Protein AF-A0A924JDE2-F1 (afdb_monomer_lite)

pLDDT: mean 92.5, std 6.13, range [68.25, 96.94]

Sequence (65 aa):
AQVQALQQAFAASESRLNAGSINAVEYNISKTNVDRARASLVQAKYDYVFRIKILDFYQNKPLTF

Foldseek 3Di:
DQLVVLVVVLVVLVVCVVVVNDDPVVNVVSVVSNVVVVVVVVVVVVVVVVVVQVVCVVVVHDRDD

Secondary structure (DSSP, 8-state):
-HHHHHHHHHHHHHHHHHTTSS-HHHHHHHHHHHHHHHHHHHHHHHHHHHHHHHHHHHTT-----

Radius of gyration: 18.77 Å; chains: 1; bounding box: 39×14×50 Å

Structure (mmCIF, N/CA/C/O backbone):
data_AF-A0A924JDE2-F1
#
_entry.id   AF-A0A924JDE2-F1
#
loop_
_atom_site.group_PDB
_atom_site.id
_atom_site.type_symbol
_atom_site.label_atom_id
_atom_site.label_alt_id
_atom_site.label_comp_id
_atom_site.label_asym_id
_atom_site.label_entity_id
_atom_site.label_seq_id
_ato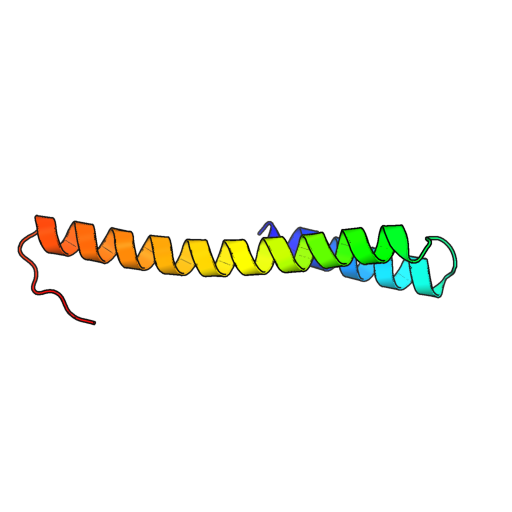m_site.pdbx_PDB_ins_code
_atom_site.Cartn_x
_atom_site.Cartn_y
_atom_site.Cartn_z
_atom_site.occupancy
_atom_site.B_iso_or_equiv
_atom_site.auth_seq_id
_atom_site.auth_comp_id
_atom_site.auth_asym_id
_atom_site.auth_atom_id
_atom_site.pdbx_PDB_model_num
ATOM 1 N N . ALA A 1 1 ? -8.880 -7.905 -5.740 1.00 72.19 1 ALA A N 1
ATOM 2 C CA . ALA A 1 1 ? -8.560 -6.791 -4.811 1.00 72.19 1 ALA A CA 1
ATOM 3 C C . ALA A 1 1 ? -7.398 -5.953 -5.360 1.00 72.19 1 ALA A C 1
ATOM 5 O O . ALA A 1 1 ? -6.536 -6.520 -6.018 1.00 72.19 1 ALA A O 1
ATOM 6 N N . GLN A 1 2 ? -7.348 -4.636 -5.109 1.00 86.81 2 GLN A N 1
ATOM 7 C CA . GLN A 1 2 ? -6.344 -3.707 -5.676 1.00 86.81 2 GLN A CA 1
ATOM 8 C C . GLN A 1 2 ? -4.886 -4.174 -5.497 1.00 86.81 2 GLN A C 1
ATOM 10 O O . GLN A 1 2 ? -4.088 -4.071 -6.425 1.00 86.81 2 GLN A O 1
ATOM 15 N N . VAL A 1 3 ? -4.563 -4.779 -4.347 1.00 91.25 3 VAL A N 1
ATOM 16 C CA . VAL A 1 3 ? -3.241 -5.375 -4.080 1.00 91.25 3 VAL A CA 1
ATOM 17 C C . VAL A 1 3 ? -2.904 -6.486 -5.076 1.00 91.25 3 VAL A C 1
ATOM 19 O O . VAL A 1 3 ? -1.796 -6.517 -5.592 1.00 91.25 3 VAL A O 1
ATOM 22 N N . GLN A 1 4 ? -3.853 -7.369 -5.402 1.00 92.19 4 GLN A N 1
ATOM 23 C CA . GLN A 1 4 ? -3.625 -8.461 -6.357 1.00 92.19 4 GLN A CA 1
ATOM 24 C C . GLN A 1 4 ? -3.371 -7.932 -7.771 1.00 92.19 4 GLN A C 1
ATOM 26 O O . GLN A 1 4 ? -2.471 -8.421 -8.443 1.00 92.19 4 GLN A O 1
ATOM 31 N N . ALA A 1 5 ? -4.118 -6.912 -8.207 1.00 93.31 5 ALA A N 1
ATOM 32 C CA . ALA A 1 5 ? -3.912 -6.299 -9.519 1.00 93.31 5 ALA A CA 1
ATOM 33 C C . ALA A 1 5 ? -2.515 -5.663 -9.627 1.00 93.31 5 ALA A C 1
ATOM 35 O O . ALA A 1 5 ? -1.802 -5.889 -10.602 1.00 93.31 5 ALA A O 1
ATOM 36 N N . LEU A 1 6 ? -2.089 -4.932 -8.592 1.00 93.56 6 LEU A N 1
ATOM 37 C CA . LEU A 1 6 ? -0.761 -4.316 -8.550 1.00 93.56 6 LEU A CA 1
ATOM 38 C C . LEU A 1 6 ? 0.365 -5.343 -8.392 1.00 93.56 6 LEU A C 1
ATOM 40 O O . LEU A 1 6 ? 1.447 -5.142 -8.931 1.00 93.56 6 LEU A O 1
ATOM 44 N N . GLN A 1 7 ? 0.107 -6.466 -7.722 1.00 94.38 7 GLN A N 1
ATOM 45 C CA . GLN A 1 7 ? 1.048 -7.578 -7.629 1.00 94.38 7 GLN A CA 1
ATOM 46 C C . GLN A 1 7 ? 1.265 -8.247 -8.993 1.00 94.38 7 GLN A C 1
ATOM 48 O O . GLN A 1 7 ? 2.404 -8.512 -9.366 1.00 94.38 7 GLN A O 1
ATOM 53 N N . GLN A 1 8 ? 0.192 -8.471 -9.757 1.00 93.81 8 GLN A N 1
ATOM 54 C CA . GLN A 1 8 ? 0.284 -8.993 -11.124 1.00 93.81 8 GLN A CA 1
ATOM 55 C C . GLN A 1 8 ? 0.998 -8.000 -12.052 1.00 93.81 8 GLN A C 1
ATOM 57 O O . GLN A 1 8 ? 1.870 -8.389 -12.827 1.00 93.81 8 GLN A O 1
ATOM 62 N N . ALA A 1 9 ? 0.702 -6.703 -11.927 1.00 92.25 9 ALA A N 1
ATOM 63 C CA . ALA A 1 9 ? 1.404 -5.659 -12.673 1.00 92.25 9 ALA A CA 1
ATOM 64 C C . ALA A 1 9 ? 2.905 -5.605 -12.337 1.00 92.25 9 ALA A C 1
ATOM 66 O O . ALA A 1 9 ? 3.725 -5.412 -13.235 1.00 92.25 9 ALA A O 1
ATOM 67 N N . PHE A 1 10 ? 3.269 -5.809 -11.068 1.00 95.06 10 PHE A N 1
ATOM 68 C CA . PHE A 1 10 ? 4.661 -5.899 -10.633 1.00 95.06 10 PHE A CA 1
ATOM 69 C C . PHE A 1 10 ? 5.374 -7.123 -11.214 1.00 95.06 10 PHE A C 1
ATOM 71 O O . PHE A 1 10 ? 6.445 -6.964 -11.792 1.00 95.06 10 PHE A O 1
ATOM 78 N N . ALA A 1 11 ? 4.748 -8.304 -11.184 1.00 95.94 11 ALA A N 1
ATOM 79 C CA . ALA A 1 11 ? 5.299 -9.516 -11.800 1.00 95.94 11 ALA A CA 1
ATOM 80 C C . ALA A 1 11 ? 5.503 -9.365 -13.323 1.00 95.94 11 ALA A C 1
ATOM 82 O O . ALA A 1 11 ? 6.512 -9.801 -13.885 1.00 95.94 11 ALA A O 1
ATOM 83 N N . ALA A 1 12 ? 4.576 -8.682 -14.003 1.00 94.88 12 ALA A N 1
ATOM 84 C CA . ALA A 1 12 ? 4.727 -8.354 -15.418 1.00 94.88 12 ALA A CA 1
ATOM 85 C C . ALA A 1 12 ? 5.890 -7.376 -15.661 1.00 94.88 12 ALA A C 1
ATOM 87 O O . ALA A 1 12 ? 6.631 -7.529 -16.630 1.00 94.88 12 ALA A O 1
ATOM 88 N N . SER A 1 13 ? 6.078 -6.381 -14.790 1.00 93.94 13 SER A N 1
ATOM 89 C CA . SER A 1 13 ? 7.212 -5.452 -14.877 1.00 93.94 13 SER A CA 1
ATOM 90 C C . SER A 1 13 ? 8.549 -6.149 -14.626 1.00 93.94 13 SER A C 1
ATOM 92 O O . SER A 1 13 ? 9.495 -5.895 -15.359 1.00 93.94 13 SER A O 1
ATOM 94 N N . GLU A 1 14 ? 8.628 -7.073 -13.670 1.00 95.06 14 GLU A N 1
ATOM 95 C CA . GLU A 1 14 ? 9.821 -7.899 -13.438 1.00 95.06 14 GLU A CA 1
ATOM 96 C C . GLU A 1 14 ? 10.189 -8.724 -14.681 1.00 95.06 14 GLU A C 1
ATOM 98 O O . GLU A 1 14 ? 11.328 -8.690 -15.145 1.00 95.06 14 GLU A O 1
ATOM 103 N N . SER A 1 15 ? 9.195 -9.366 -15.303 1.00 96.50 15 SER A N 1
ATOM 104 C CA . SER A 1 15 ? 9.385 -10.110 -16.555 1.00 96.50 15 SER A CA 1
ATOM 105 C C . SER A 1 15 ? 9.889 -9.210 -17.690 1.00 96.50 15 SER A C 1
ATOM 107 O O . SER A 1 15 ? 10.817 -9.574 -18.411 1.00 96.50 15 SER A O 1
ATOM 109 N N . ARG A 1 16 ? 9.318 -8.006 -17.830 1.00 95.31 16 ARG A N 1
ATOM 110 C CA . ARG A 1 16 ? 9.752 -7.030 -18.841 1.00 95.31 16 ARG A CA 1
ATOM 111 C C . ARG A 1 16 ? 11.159 -6.494 -18.580 1.00 95.31 16 ARG A C 1
ATOM 113 O O . ARG A 1 16 ? 11.879 -6.251 -19.543 1.00 95.31 16 ARG A O 1
ATOM 120 N N . LEU A 1 17 ? 11.554 -6.309 -17.318 1.00 95.38 17 LEU A N 1
ATOM 121 C C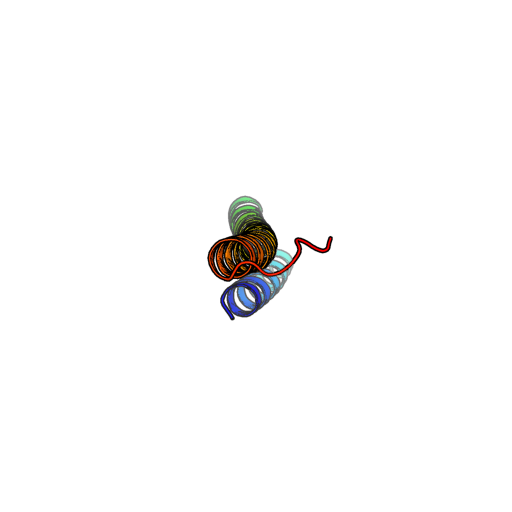A . LEU A 1 17 ? 12.897 -5.845 -16.960 1.00 95.38 17 LEU A CA 1
ATOM 122 C C . LEU A 1 17 ? 13.934 -6.909 -17.323 1.00 95.38 17 LEU A C 1
ATOM 124 O O . LEU A 1 17 ? 14.940 -6.592 -17.951 1.00 95.38 17 LEU A O 1
ATOM 128 N N . ASN A 1 18 ? 13.650 -8.175 -17.004 1.00 94.69 18 ASN A N 1
ATOM 129 C CA . ASN A 1 18 ? 14.512 -9.307 -17.351 1.00 94.69 18 ASN A CA 1
ATOM 130 C C . ASN A 1 18 ? 14.658 -9.482 -18.870 1.00 94.69 18 ASN A C 1
ATOM 132 O O . ASN A 1 18 ? 15.715 -9.880 -19.350 1.00 94.69 18 ASN A O 1
ATOM 136 N N . ALA A 1 19 ? 13.615 -9.141 -19.631 1.00 95.75 19 ALA A N 1
ATOM 137 C CA . ALA A 1 19 ? 13.646 -9.100 -21.091 1.00 95.75 19 ALA A CA 1
ATOM 138 C C . ALA A 1 19 ? 14.285 -7.817 -21.669 1.00 95.75 19 ALA A C 1
ATOM 140 O O . ALA A 1 19 ? 14.284 -7.636 -22.885 1.00 95.75 19 ALA A O 1
ATOM 141 N N . GLY A 1 20 ? 14.770 -6.889 -20.832 1.00 93.50 20 GLY A N 1
ATOM 142 C CA . GLY A 1 20 ? 15.338 -5.604 -21.262 1.00 93.50 20 GLY A CA 1
ATOM 143 C C . GLY A 1 20 ? 14.328 -4.638 -21.896 1.00 93.50 20 GLY A C 1
ATOM 144 O O . GLY A 1 20 ? 14.720 -3.659 -22.521 1.00 93.50 20 GLY A O 1
ATOM 145 N N . SER A 1 21 ? 13.027 -4.913 -21.762 1.00 94.69 21 SER A N 1
ATOM 146 C CA . SER A 1 21 ? 11.938 -4.150 -22.389 1.00 94.69 21 SER A CA 1
ATOM 147 C C . SER A 1 21 ? 11.478 -2.940 -21.569 1.00 94.69 21 SER A C 1
ATOM 149 O O . SER A 1 21 ? 10.739 -2.108 -22.085 1.00 94.69 21 SER A O 1
ATOM 151 N N . ILE A 1 22 ? 11.874 -2.856 -20.296 1.00 95.25 22 ILE A N 1
ATOM 152 C CA . ILE A 1 22 ? 11.673 -1.685 -19.431 1.00 95.25 22 ILE A CA 1
ATOM 153 C C . ILE A 1 22 ? 12.972 -1.350 -18.703 1.00 95.25 22 ILE A C 1
ATOM 155 O O . ILE A 1 22 ? 13.859 -2.195 -18.573 1.00 95.25 22 ILE A O 1
ATOM 159 N N . ASN A 1 23 ? 13.072 -0.129 -18.190 1.00 94.69 23 ASN A N 1
ATOM 160 C CA . ASN A 1 23 ? 14.220 0.321 -17.412 1.00 94.69 23 ASN A CA 1
ATOM 161 C C . ASN A 1 23 ? 14.002 0.169 -15.891 1.00 94.69 23 ASN A C 1
ATOM 163 O O . ASN A 1 23 ? 12.911 -0.124 -15.392 1.00 94.69 23 ASN A O 1
ATOM 167 N N . ALA A 1 24 ? 15.071 0.404 -15.124 1.00 93.88 24 ALA A N 1
ATOM 168 C CA . ALA A 1 24 ? 15.046 0.300 -13.666 1.00 93.88 24 ALA A CA 1
ATOM 169 C C . ALA A 1 24 ? 14.084 1.300 -12.991 1.00 93.88 24 ALA A C 1
ATOM 171 O O . ALA A 1 24 ? 13.591 1.025 -11.897 1.00 93.88 24 ALA A O 1
ATOM 172 N N . VAL A 1 25 ? 13.798 2.451 -13.608 1.00 95.81 25 VAL A N 1
ATOM 173 C CA . VAL A 1 25 ? 12.872 3.453 -13.052 1.00 95.81 25 VAL A CA 1
ATOM 174 C C . VAL A 1 25 ? 11.438 2.930 -13.107 1.00 95.81 25 VAL A C 1
ATOM 176 O O . VAL A 1 25 ? 10.738 2.947 -12.097 1.00 95.81 25 VAL A O 1
ATOM 179 N N . GLU A 1 26 ? 11.020 2.389 -14.250 1.00 93.00 26 GLU A N 1
ATOM 180 C CA . GLU A 1 26 ? 9.684 1.809 -14.449 1.00 93.00 26 GLU A CA 1
ATOM 181 C C . GLU A 1 26 ? 9.441 0.615 -13.518 1.00 93.00 26 GLU A C 1
ATOM 183 O O . GLU A 1 26 ? 8.382 0.506 -12.890 1.00 93.00 26 GLU A O 1
ATOM 188 N N . TYR A 1 27 ? 10.452 -0.242 -13.355 1.00 95.88 27 TYR A N 1
ATOM 189 C CA . TYR A 1 27 ? 10.415 -1.333 -12.385 1.00 95.88 27 TYR A CA 1
ATOM 190 C C . TYR A 1 27 ? 10.238 -0.822 -10.947 1.00 95.88 27 TYR A C 1
ATOM 192 O O . TYR A 1 27 ? 9.366 -1.304 -10.218 1.00 95.88 27 TYR A O 1
ATOM 200 N N . ASN A 1 28 ? 11.011 0.194 -10.544 1.00 96.56 28 ASN A N 1
ATOM 201 C CA . ASN A 1 28 ? 10.907 0.780 -9.207 1.00 96.56 28 ASN A CA 1
ATOM 202 C C . ASN A 1 28 ? 9.536 1.420 -8.956 1.00 96.56 28 ASN A C 1
ATOM 204 O O . ASN A 1 28 ? 8.977 1.228 -7.880 1.00 96.56 28 ASN A O 1
ATOM 208 N N . ILE A 1 29 ? 8.945 2.099 -9.944 1.00 96.00 29 ILE A N 1
ATOM 209 C CA . ILE A 1 29 ? 7.579 2.639 -9.834 1.00 96.00 29 ILE A CA 1
ATOM 210 C C . ILE A 1 29 ? 6.577 1.509 -9.573 1.00 96.00 29 ILE A C 1
ATOM 212 O O . ILE A 1 29 ? 5.736 1.608 -8.675 1.00 96.00 29 ILE A O 1
ATOM 216 N N . SER A 1 30 ? 6.675 0.410 -10.328 1.00 94.81 30 SER A N 1
ATOM 217 C CA . SER A 1 30 ? 5.795 -0.746 -10.154 1.00 94.81 30 SER A CA 1
ATOM 218 C C . SER A 1 30 ? 5.944 -1.376 -8.764 1.00 94.81 30 SER A C 1
ATOM 220 O O . SER A 1 30 ? 4.935 -1.683 -8.123 1.00 94.81 30 SER A O 1
ATOM 222 N N . LYS A 1 31 ? 7.180 -1.475 -8.259 1.00 94.94 31 LYS A N 1
ATOM 223 C CA . LYS A 1 31 ? 7.484 -1.926 -6.895 1.00 94.94 31 LYS A CA 1
ATOM 224 C C . LYS A 1 31 ? 6.877 -0.999 -5.837 1.00 94.94 31 LYS A C 1
ATOM 226 O O . LYS A 1 31 ? 6.129 -1.446 -4.974 1.00 94.94 31 LYS A O 1
ATOM 231 N N . THR A 1 32 ? 7.107 0.310 -5.942 1.00 96.94 32 THR A N 1
ATOM 232 C CA . THR A 1 32 ? 6.536 1.300 -5.016 1.00 96.94 32 THR A CA 1
ATOM 233 C C . THR A 1 32 ? 5.009 1.233 -4.979 1.00 96.94 32 THR A C 1
ATOM 235 O O . THR A 1 32 ? 4.407 1.385 -3.916 1.00 96.94 32 THR A O 1
ATOM 238 N N . ASN A 1 33 ? 4.361 0.973 -6.116 1.00 95.38 33 ASN A N 1
ATOM 239 C CA . ASN A 1 33 ? 2.908 0.849 -6.171 1.00 95.38 33 ASN A CA 1
ATOM 240 C C . ASN A 1 33 ? 2.391 -0.377 -5.406 1.00 95.38 33 ASN A C 1
ATOM 242 O O . ASN A 1 33 ? 1.408 -0.244 -4.672 1.00 95.38 33 ASN A O 1
ATOM 246 N N . VAL A 1 34 ? 3.040 -1.545 -5.525 1.00 95.44 34 VAL A N 1
ATOM 247 C CA . VAL A 1 34 ? 2.621 -2.733 -4.760 1.00 95.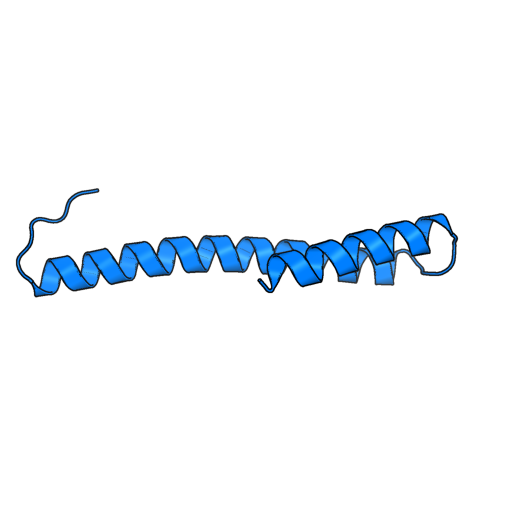44 34 VAL A CA 1
ATOM 248 C C . VAL A 1 34 ? 2.857 -2.543 -3.261 1.00 95.44 34 VAL A C 1
ATOM 250 O O . VAL A 1 34 ? 1.990 -2.889 -2.458 1.00 95.44 34 VAL A O 1
ATOM 253 N N . ASP A 1 35 ? 3.975 -1.923 -2.882 1.00 96.06 35 ASP A N 1
ATOM 254 C CA . ASP A 1 35 ? 4.310 -1.667 -1.480 1.00 96.06 35 ASP A CA 1
ATOM 255 C C . ASP A 1 35 ? 3.326 -0.682 -0.839 1.00 96.06 35 ASP A C 1
ATOM 257 O O . ASP A 1 35 ? 2.799 -0.943 0.246 1.00 96.06 35 ASP A O 1
ATOM 261 N N . ARG A 1 36 ? 2.972 0.398 -1.550 1.00 96.50 36 ARG A N 1
ATOM 262 C CA . ARG A 1 36 ? 1.943 1.344 -1.100 1.00 96.50 36 ARG A CA 1
ATOM 263 C C . ARG A 1 36 ? 0.595 0.654 -0.911 1.00 96.50 36 ARG A C 1
ATOM 265 O O . ARG A 1 36 ? -0.046 0.841 0.117 1.00 96.50 36 ARG A O 1
ATOM 272 N N . ALA A 1 37 ? 0.175 -0.175 -1.866 1.00 95.38 37 ALA A N 1
ATOM 273 C CA . ALA A 1 37 ? -1.102 -0.878 -1.774 1.00 95.38 37 ALA A CA 1
ATOM 274 C C . ALA A 1 37 ? -1.151 -1.866 -0.598 1.00 95.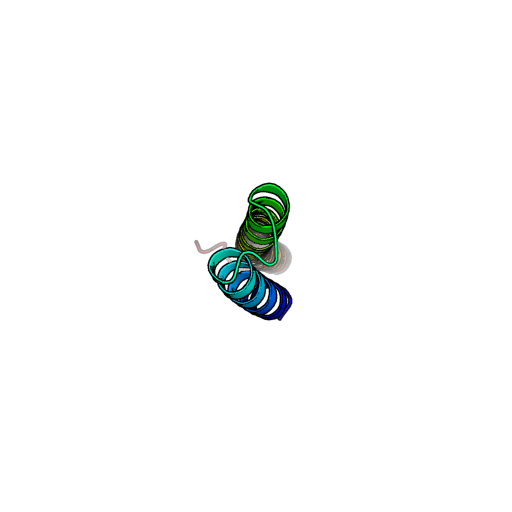38 37 ALA A C 1
ATOM 276 O O . ALA A 1 37 ? -2.183 -1.988 0.064 1.00 95.38 37 ALA A O 1
ATOM 277 N N . ARG A 1 38 ? -0.040 -2.551 -0.302 1.00 94.81 38 ARG A N 1
ATOM 278 C CA . ARG A 1 38 ? 0.081 -3.413 0.883 1.00 94.81 38 ARG A CA 1
ATOM 279 C C . ARG A 1 38 ? -0.016 -2.608 2.176 1.00 94.81 38 ARG A C 1
ATOM 281 O O . ARG A 1 38 ? -0.754 -3.011 3.071 1.00 94.81 38 ARG A O 1
ATOM 288 N N . ALA A 1 39 ? 0.665 -1.465 2.257 1.00 96.50 39 ALA A N 1
ATOM 289 C CA . ALA A 1 39 ? 0.581 -0.580 3.416 1.00 96.50 39 ALA A CA 1
ATOM 290 C C . ALA A 1 39 ? -0.854 -0.068 3.636 1.00 96.50 39 ALA A C 1
ATOM 292 O O . ALA A 1 39 ? -1.370 -0.149 4.749 1.00 96.50 39 ALA A O 1
ATOM 293 N N . SER A 1 40 ? -1.539 0.360 2.570 1.00 95.88 40 SER A N 1
ATOM 294 C CA . SER A 1 40 ? -2.945 0.776 2.641 1.00 95.88 40 SER A CA 1
ATOM 295 C C . SER A 1 40 ? -3.873 -0.356 3.089 1.00 95.88 40 SER A C 1
ATOM 297 O O . SER A 1 40 ? -4.800 -0.112 3.853 1.00 95.88 40 SER A O 1
ATOM 299 N N . LEU A 1 41 ? -3.621 -1.604 2.675 1.00 95.62 41 LEU A N 1
ATOM 300 C CA . LEU A 1 41 ? -4.392 -2.755 3.156 1.00 95.62 41 LEU A CA 1
ATOM 301 C C . LEU A 1 41 ? -4.212 -2.973 4.664 1.00 95.62 41 LEU A C 1
ATOM 303 O O . LEU A 1 41 ? -5.176 -3.300 5.353 1.00 95.62 41 LEU A O 1
ATOM 307 N N . VAL A 1 42 ? -2.994 -2.807 5.181 1.00 95.88 42 VAL A N 1
ATOM 308 C CA . VAL A 1 42 ? -2.720 -2.914 6.621 1.00 95.88 42 VAL A CA 1
ATOM 309 C C . VAL A 1 42 ? -3.432 -1.799 7.385 1.00 95.88 42 VAL A C 1
ATOM 311 O O . VAL A 1 42 ? -4.136 -2.090 8.348 1.00 95.88 42 VAL A O 1
ATOM 314 N N . GLN A 1 43 ? -3.329 -0.551 6.923 1.00 95.81 43 GLN A N 1
ATOM 315 C CA . GLN A 1 43 ? -4.047 0.583 7.518 1.00 95.81 43 GLN A CA 1
ATOM 316 C C . GLN A 1 43 ? -5.560 0.340 7.535 1.00 95.81 43 GLN A C 1
ATOM 318 O O . GLN A 1 43 ? -6.179 0.427 8.590 1.00 95.81 43 GLN A O 1
ATOM 323 N N . ALA A 1 44 ? -6.136 -0.096 6.412 1.00 96.00 44 ALA A N 1
ATOM 324 C CA . ALA A 1 44 ? -7.563 -0.394 6.314 1.00 96.00 44 ALA A CA 1
ATOM 325 C C . ALA A 1 44 ? -8.018 -1.493 7.292 1.00 96.00 44 ALA A C 1
ATOM 327 O O . ALA A 1 44 ? -9.134 -1.433 7.808 1.00 96.00 44 ALA A O 1
ATOM 328 N N . LYS A 1 45 ? -7.168 -2.491 7.580 1.00 95.44 45 LYS A N 1
ATO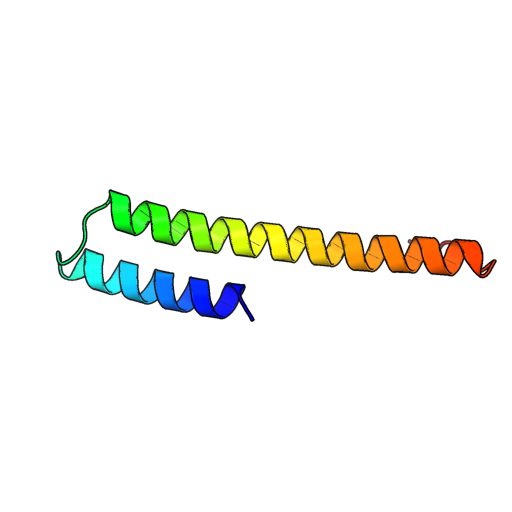M 329 C CA . LYS A 1 45 ? -7.461 -3.514 8.597 1.00 95.44 45 LYS A CA 1
ATOM 330 C C . LYS A 1 45 ? -7.529 -2.914 10.000 1.00 95.44 45 LYS A C 1
ATOM 332 O O . LYS A 1 45 ? -8.464 -3.221 10.735 1.00 95.44 45 LYS A O 1
ATOM 337 N N . TYR A 1 46 ? -6.567 -2.069 10.365 1.00 96.44 46 TYR A N 1
ATOM 338 C CA . TYR A 1 46 ? -6.575 -1.407 11.670 1.00 96.44 46 TYR A CA 1
ATOM 339 C C . TYR A 1 46 ? -7.735 -0.421 11.800 1.00 96.44 46 TYR A C 1
ATOM 341 O O . TYR A 1 46 ? -8.418 -0.435 12.820 1.00 96.44 46 TYR A O 1
ATOM 349 N N . ASP A 1 47 ? -8.033 0.348 10.752 1.00 96.12 47 ASP A N 1
ATOM 350 C CA . ASP A 1 47 ? -9.185 1.251 10.718 1.00 96.12 47 ASP A CA 1
ATOM 351 C C . ASP A 1 47 ? -10.501 0.497 10.909 1.00 96.12 47 ASP A C 1
ATOM 353 O O . ASP A 1 47 ? -11.380 0.951 11.640 1.00 96.12 47 ASP A O 1
ATOM 357 N N . TYR A 1 48 ? -10.649 -0.668 10.274 1.00 95.50 48 TYR A N 1
ATOM 358 C CA . TYR A 1 48 ? -11.828 -1.513 10.440 1.00 95.50 48 TYR A CA 1
ATOM 359 C C . TYR A 1 48 ? -11.998 -1.967 11.894 1.00 95.50 48 TYR A C 1
ATOM 361 O O . TYR A 1 48 ? -13.072 -1.789 12.471 1.00 95.50 48 TYR A O 1
ATOM 369 N N . VAL A 1 49 ? -10.932 -2.492 12.510 1.00 94.50 49 VAL A N 1
ATOM 370 C CA . VAL A 1 49 ? -10.956 -2.913 13.919 1.00 94.50 49 VAL A CA 1
ATOM 3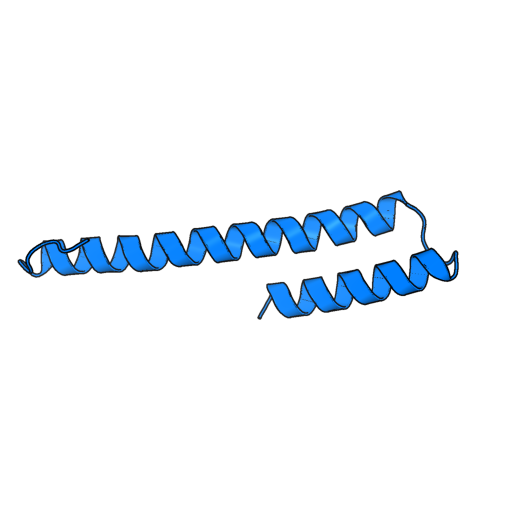71 C C . VAL A 1 49 ? -11.258 -1.725 14.833 1.00 94.50 49 VAL A C 1
ATOM 373 O O . VAL A 1 49 ? -12.125 -1.823 15.697 1.00 94.50 49 VAL A O 1
ATOM 376 N N . PHE A 1 50 ? -10.605 -0.585 14.615 1.00 93.94 50 PHE A N 1
ATOM 377 C CA . PHE A 1 50 ? -10.818 0.626 15.401 1.00 93.94 50 PHE A CA 1
ATOM 378 C C . PHE A 1 50 ? -12.269 1.116 15.322 1.00 93.94 50 PHE A C 1
ATOM 380 O O . PHE A 1 50 ? -12.887 1.398 16.348 1.00 93.94 50 PHE A O 1
ATOM 387 N N . ARG A 1 51 ? -12.859 1.137 14.121 1.00 93.75 51 ARG A N 1
ATOM 388 C CA . ARG A 1 51 ? -14.267 1.512 13.921 1.00 93.75 51 ARG A CA 1
ATOM 389 C C . ARG A 1 51 ? -15.233 0.551 14.611 1.00 93.75 51 ARG A C 1
ATOM 391 O O . ARG A 1 51 ? -16.230 1.011 15.160 1.00 93.75 51 ARG A O 1
ATOM 398 N N . ILE A 1 52 ? -14.938 -0.751 14.632 1.00 93.69 52 ILE A N 1
ATOM 399 C CA . ILE A 1 52 ? -15.727 -1.718 15.412 1.00 93.69 52 ILE A CA 1
ATOM 400 C C . ILE A 1 52 ? -15.651 -1.396 16.904 1.00 93.69 52 ILE A C 1
ATOM 402 O O . ILE A 1 52 ? -16.684 -1.355 17.561 1.00 93.69 52 ILE A O 1
ATOM 406 N N . LYS A 1 53 ? -14.461 -1.112 17.442 1.00 91.38 53 LYS A N 1
ATOM 407 C CA . LYS A 1 53 ? -14.312 -0.783 18.868 1.00 91.38 53 LYS A CA 1
ATOM 408 C C . LYS A 1 53 ? -15.034 0.508 19.251 1.00 91.38 53 LYS A C 1
ATOM 410 O O . LYS A 1 53 ? -15.643 0.564 20.315 1.00 91.38 53 LYS A O 1
ATOM 415 N N . ILE A 1 54 ? -15.033 1.514 18.373 1.00 91.38 54 ILE A N 1
ATOM 416 C CA . ILE A 1 54 ? -15.859 2.718 18.548 1.00 91.38 54 ILE A CA 1
ATOM 417 C C . ILE A 1 54 ? -17.346 2.349 18.593 1.00 91.38 54 ILE A C 1
ATOM 419 O O . ILE A 1 54 ? -18.082 2.829 19.453 1.00 91.38 54 ILE A O 1
ATOM 423 N N . LEU A 1 55 ? -17.799 1.492 17.677 1.00 91.81 55 LEU A N 1
ATOM 424 C CA . LEU A 1 55 ? -19.188 1.055 17.637 1.00 91.81 55 LEU A CA 1
ATOM 425 C C . LEU A 1 55 ? -19.584 0.287 18.913 1.00 91.81 55 LEU A C 1
ATOM 427 O O . LEU A 1 55 ? -20.654 0.544 19.460 1.00 91.81 55 LEU A O 1
ATOM 431 N N . ASP A 1 56 ? -18.721 -0.601 19.412 1.00 91.38 56 ASP A N 1
ATOM 432 C CA . ASP A 1 56 ? -18.924 -1.323 20.674 1.00 91.38 56 ASP A CA 1
ATOM 433 C C . ASP A 1 56 ? -19.024 -0.362 21.871 1.00 91.38 56 ASP A C 1
ATOM 435 O O . ASP A 1 56 ? -19.913 -0.524 22.711 1.00 91.38 56 ASP A O 1
ATOM 439 N N . PHE A 1 57 ? -18.177 0.675 21.912 1.00 89.38 57 PHE A N 1
ATOM 440 C CA . PHE A 1 57 ? -18.219 1.718 22.941 1.00 89.38 57 PHE A CA 1
ATOM 441 C C . PHE A 1 57 ? -19.578 2.431 22.981 1.00 89.38 57 PHE A C 1
ATOM 443 O O . PHE A 1 57 ? -20.196 2.519 24.040 1.00 89.38 57 PHE A O 1
ATOM 450 N N . TYR A 1 58 ? -20.098 2.868 21.828 1.00 92.06 58 TYR A N 1
ATOM 451 C CA . TYR A 1 58 ? -21.418 3.514 21.761 1.00 92.06 58 TYR A CA 1
ATOM 452 C C . TYR A 1 58 ? -22.584 2.563 22.075 1.00 92.06 58 TYR A C 1
ATOM 454 O O . TYR A 1 58 ? -23.669 3.021 22.427 1.00 92.06 58 TYR A O 1
ATOM 462 N N . GLN A 1 59 ? -22.374 1.248 21.983 1.00 92.94 59 GLN A N 1
ATOM 463 C CA . GLN A 1 59 ? -23.355 0.228 22.368 1.00 92.94 59 GLN A CA 1
ATOM 464 C C . GLN A 1 59 ? -23.270 -0.174 23.851 1.00 92.94 59 GLN A C 1
ATOM 466 O O . GLN A 1 59 ? -23.959 -1.109 24.254 1.00 92.94 59 GLN A O 1
ATOM 471 N N . ASN A 1 60 ? -22.446 0.499 24.668 1.00 87.06 60 ASN A N 1
ATOM 472 C CA . ASN A 1 60 ? -22.160 0.131 26.063 1.00 87.06 60 ASN A CA 1
ATOM 473 C C . ASN A 1 60 ? -21.615 -1.301 26.226 1.00 87.06 60 ASN A C 1
ATOM 475 O O . ASN A 1 60 ? -21.777 -1.920 27.280 1.00 87.06 60 ASN A O 1
ATOM 479 N N . LYS A 1 61 ? -20.964 -1.853 25.194 1.00 84.19 61 LYS A N 1
ATOM 480 C CA . LYS A 1 61 ? -20.261 -3.132 25.314 1.00 84.19 61 LYS A CA 1
ATOM 481 C C . LYS A 1 61 ? -18.885 -2.900 25.947 1.00 84.19 61 LYS A C 1
ATOM 483 O O . LYS A 1 61 ? -18.230 -1.906 25.629 1.00 84.19 61 LYS A O 1
ATOM 488 N N . PRO A 1 62 ? -18.414 -3.801 26.824 1.00 79.00 62 PRO A N 1
ATOM 489 C CA . PRO A 1 62 ? -17.087 -3.678 27.412 1.00 79.00 62 PRO A CA 1
ATOM 490 C C . PRO A 1 62 ? -15.999 -3.725 26.330 1.00 79.00 62 PRO A C 1
ATOM 492 O O . PRO A 1 62 ? -15.981 -4.619 25.480 1.00 79.00 62 PRO A O 1
ATOM 495 N N . LEU A 1 63 ? -15.080 -2.757 26.378 1.00 75.00 63 LEU A N 1
ATOM 496 C CA . LEU A 1 63 ? -13.921 -2.695 25.491 1.00 75.00 63 LEU A CA 1
ATOM 497 C C . LEU A 1 63 ? -12.984 -3.869 25.794 1.00 75.00 63 LEU A C 1
ATOM 499 O O . LEU A 1 63 ? -12.384 -3.944 26.863 1.00 75.00 63 LEU A O 1
ATOM 503 N N . THR A 1 64 ? -12.868 -4.787 24.841 1.00 71.69 64 THR A N 1
ATOM 504 C CA . THR A 1 64 ? -11.935 -5.922 24.877 1.00 71.69 64 THR A CA 1
ATOM 505 C C . THR A 1 64 ? -10.850 -5.714 23.822 1.00 71.69 64 THR A C 1
ATOM 507 O O . THR A 1 64 ? -11.167 -5.249 22.723 1.00 71.69 64 THR A O 1
ATOM 510 N N . PHE A 1 65 ? -9.591 -6.011 24.148 1.00 68.25 65 PHE A N 1
ATOM 511 C CA . PHE A 1 65 ? -8.423 -5.817 23.277 1.00 68.25 65 PHE A CA 1
ATOM 512 C C . PHE A 1 65 ? -7.891 -7.148 22.758 1.00 68.25 65 PHE A C 1
ATOM 514 O O . PHE A 1 65 ? -7.860 -8.108 23.560 1.00 68.25 65 PHE A O 1
#